Protein AF-A0A945L3F8-F1 (afdb_monomer)

Mean predicted aligned error: 14.66 Å

Solvent-accessible surface area (backbone atoms only — not comparable to full-atom values): 10110 Å² total; per-residue (Å²): 138,88,85,83,90,65,90,77,77,80,57,69,75,58,55,54,54,56,56,60,68,69,62,80,79,75,86,86,85,86,92,83,86,86,83,83,89,74,90,83,80,89,52,104,70,72,76,70,95,69,76,55,84,91,60,74,74,76,74,97,63,68,78,67,65,49,77,65,53,46,45,35,47,32,48,53,39,29,69,76,38,51,59,49,102,90,42,71,20,31,52,74,69,43,44,47,61,48,52,35,52,48,39,35,38,93,44,74,69,29,48,58,49,30,54,58,52,51,54,49,54,52,47,53,32,51,50,27,32,71,77,69,72,37,53,46,62,74,48,56,76,68,60,46,46,53,60,49,64,32,54,74,43,77,97,71,41,70,128

Foldseek 3Di:
DDDDPDPDQDDPVVVVVVVVVVPPDDDDDDDDDDDDDDDDDDDPPDDDPDAPPVDGDDDPFDFDDDPLLLLLLLQVQCLVAPDDPVGHGCVVVVVSVVLRVQCRDPDPVSVVVVVVSVVVSVVLQVVCCVPPVGGLSPDDPVSNVVQCVLCVDPVNHDD

pLDDT: mean 79.27, std 20.95, range [35.19, 98.31]

Sequence (159 aa):
MNNSNDPKRLDRRVAIKWILFASASVPFLNSNSFGQSGPSIPTPRGYGSDPNLLIPEAAPWERILTPEQFKTTTTLADIILPANGESPSASGLNVPDFIDEWISAPYPAQEKDRKTILEGIDWINAESHYRFGKAFHDLDSSQQKTICDDICYQPKAKT

Radius of gyration: 19.58 Å; Cα contacts (8 Å, |Δi|>4): 100; chains: 1; bounding box: 44×44×54 Å

Structure (mmCIF, N/CA/C/O backbone):
data_AF-A0A945L3F8-F1
#
_entry.id   AF-A0A945L3F8-F1
#
loop_
_atom_site.group_PDB
_atom_site.id
_atom_site.type_symbol
_atom_site.label_atom_id
_atom_site.label_alt_id
_atom_site.label_comp_id
_atom_site.label_asym_id
_atom_site.label_entity_id
_atom_site.label_seq_id
_atom_site.pdbx_PDB_ins_code
_atom_site.Cartn_x
_atom_site.Cartn_y
_atom_site.Cartn_z
_atom_site.occupancy
_atom_site.B_iso_or_equiv
_atom_site.auth_seq_id
_atom_site.auth_comp_id
_atom_site.auth_asym_id
_atom_site.auth_atom_id
_atom_site.pdbx_PDB_model_num
ATOM 1 N N . MET A 1 1 ? -20.600 -24.093 8.276 1.00 35.19 1 MET A N 1
ATOM 2 C CA . MET A 1 1 ? -19.133 -24.051 8.128 1.00 35.19 1 MET A CA 1
ATOM 3 C C . MET A 1 1 ? -18.780 -23.390 6.805 1.00 35.19 1 MET A C 1
ATOM 5 O O . MET A 1 1 ? -19.403 -23.716 5.806 1.00 35.19 1 MET A O 1
ATOM 9 N N . ASN A 1 2 ? -17.791 -22.495 6.877 1.00 37.59 2 ASN A N 1
ATOM 10 C CA . ASN A 1 2 ? -16.980 -21.862 5.827 1.00 37.59 2 ASN A CA 1
ATOM 11 C C . ASN A 1 2 ? -17.663 -20.849 4.897 1.00 37.59 2 ASN A C 1
ATOM 13 O O . ASN A 1 2 ? -18.161 -21.185 3.829 1.00 37.59 2 ASN A O 1
ATOM 17 N N . ASN A 1 3 ? -17.593 -19.581 5.317 1.00 41.44 3 ASN A N 1
ATOM 18 C CA . ASN A 1 3 ? -17.846 -18.401 4.499 1.00 41.44 3 ASN A CA 1
ATOM 19 C C . ASN A 1 3 ? -16.479 -17.797 4.126 1.00 41.44 3 ASN A C 1
ATOM 21 O O . ASN A 1 3 ? -15.798 -17.236 4.984 1.00 41.44 3 ASN A O 1
ATOM 25 N N . SER A 1 4 ? -16.042 -17.983 2.882 1.00 49.47 4 SER A N 1
ATOM 26 C CA . SER A 1 4 ? -14.754 -17.498 2.372 1.00 49.47 4 SER A CA 1
ATOM 27 C C . SER A 1 4 ? -14.963 -16.174 1.634 1.00 49.47 4 SER A C 1
ATOM 29 O O . SER A 1 4 ? -15.145 -16.165 0.420 1.00 49.47 4 SER A O 1
ATOM 31 N N . ASN A 1 5 ? -14.964 -15.060 2.368 1.00 55.41 5 ASN A N 1
ATOM 32 C CA . ASN A 1 5 ? -14.887 -13.713 1.790 1.00 55.41 5 ASN A CA 1
ATOM 33 C C . ASN A 1 5 ? -13.414 -13.345 1.562 1.00 55.41 5 ASN A C 1
ATOM 35 O O . ASN A 1 5 ? -12.838 -12.574 2.322 1.00 55.41 5 ASN A O 1
ATOM 39 N N . ASP A 1 6 ? -12.809 -13.931 0.531 1.00 57.06 6 ASP A N 1
ATOM 40 C CA . ASP A 1 6 ? -11.488 -13.533 0.034 1.00 57.06 6 ASP A CA 1
ATOM 41 C C . ASP A 1 6 ? -11.707 -12.701 -1.248 1.00 57.06 6 ASP A C 1
ATOM 43 O O . ASP A 1 6 ? -12.440 -13.161 -2.137 1.00 57.06 6 ASP A O 1
ATOM 47 N N . PRO A 1 7 ? -11.172 -11.470 -1.375 1.00 53.88 7 PRO A N 1
ATOM 48 C CA . PRO A 1 7 ? -11.384 -10.654 -2.566 1.00 53.88 7 PRO A CA 1
ATOM 49 C C . PRO A 1 7 ? -10.742 -11.326 -3.786 1.00 53.88 7 PRO A C 1
ATOM 51 O O . PRO A 1 7 ? -9.525 -11.456 -3.916 1.00 53.88 7 PRO A O 1
ATOM 54 N N . LYS A 1 8 ? -11.597 -11.789 -4.698 1.00 74.44 8 LYS A N 1
ATOM 55 C CA . LYS A 1 8 ? -11.205 -12.540 -5.891 1.00 74.44 8 LYS A CA 1
ATOM 56 C C . LYS A 1 8 ? -10.605 -11.588 -6.930 1.00 74.44 8 LYS A C 1
ATOM 58 O O . LYS A 1 8 ? -11.321 -10.748 -7.471 1.00 74.44 8 LYS A O 1
ATOM 63 N N . ARG A 1 9 ? -9.308 -11.737 -7.235 1.00 72.06 9 ARG A N 1
ATOM 64 C CA . ARG A 1 9 ? -8.637 -11.007 -8.330 1.00 72.06 9 ARG A CA 1
ATOM 65 C C . ARG A 1 9 ? -9.415 -11.170 -9.642 1.00 72.06 9 ARG A C 1
ATOM 67 O O . ARG A 1 9 ? -9.864 -12.274 -9.961 1.00 72.06 9 ARG A O 1
ATOM 74 N N . LEU A 1 10 ? -9.569 -10.080 -10.397 1.00 77.25 10 LEU A N 1
ATOM 75 C CA . LEU A 1 10 ? -10.258 -10.111 -11.686 1.00 77.25 10 LEU A CA 1
ATOM 76 C C . LEU A 1 10 ? -9.519 -11.026 -12.664 1.00 77.25 10 LEU A C 1
ATOM 78 O O . LEU A 1 10 ? -8.304 -10.939 -12.842 1.00 77.25 10 LEU A O 1
ATOM 82 N N . ASP A 1 11 ? -10.279 -11.890 -13.334 1.00 78.62 11 ASP A N 1
ATOM 83 C CA . ASP A 1 11 ? -9.746 -12.667 -14.443 1.00 78.62 11 ASP A CA 1
ATOM 84 C C . ASP A 1 11 ? -9.423 -11.718 -15.605 1.00 78.62 11 ASP A C 1
ATOM 86 O O . ASP A 1 11 ? -10.260 -10.927 -16.053 1.00 78.62 11 ASP A O 1
ATOM 90 N N . ARG A 1 12 ? -8.199 -11.821 -16.122 1.00 78.75 12 ARG A N 1
ATOM 91 C CA . ARG A 1 12 ? -7.659 -10.965 -17.188 1.00 78.75 12 ARG A CA 1
ATOM 92 C C . ARG A 1 12 ? -8.535 -10.992 -18.444 1.00 78.75 12 ARG A C 1
ATOM 94 O O . ARG A 1 12 ? -8.651 -9.994 -19.149 1.00 78.75 12 ARG A O 1
ATOM 101 N N . ARG A 1 13 ? -9.227 -12.107 -18.693 1.00 76.25 13 ARG A N 1
ATOM 102 C CA . ARG A 1 13 ? -10.172 -12.258 -19.813 1.00 76.25 13 ARG A CA 1
ATOM 103 C C . ARG A 1 13 ? -11.412 -11.378 -19.676 1.00 76.25 13 ARG A C 1
ATOM 105 O O . ARG A 1 13 ? -11.999 -10.990 -20.683 1.00 76.25 13 ARG A O 1
ATOM 112 N N . VAL A 1 14 ? -11.824 -11.082 -18.446 1.00 72.25 14 VAL A N 1
ATOM 113 C CA . VAL A 1 14 ? -12.989 -10.241 -18.157 1.00 72.25 14 VAL A CA 1
ATOM 114 C C . VAL A 1 14 ? -12.619 -8.770 -18.321 1.00 72.25 14 VAL A C 1
ATOM 116 O O . VAL A 1 14 ? -13.368 -8.038 -18.961 1.00 72.25 14 VAL A O 1
ATOM 119 N N . ALA A 1 15 ? -11.434 -8.360 -17.859 1.00 70.81 15 ALA A N 1
ATOM 120 C CA . ALA A 1 15 ? -10.936 -6.991 -18.027 1.00 70.81 15 ALA A CA 1
ATOM 121 C C . ALA A 1 15 ? -10.833 -6.582 -19.510 1.00 70.81 15 ALA A C 1
ATOM 123 O O . ALA A 1 15 ? -11.290 -5.508 -19.896 1.00 70.81 15 ALA A O 1
ATOM 124 N N . ILE A 1 16 ? -10.328 -7.478 -20.365 1.00 71.38 16 ILE A N 1
ATOM 125 C CA . ILE A 1 16 ? -10.199 -7.221 -21.809 1.00 71.38 16 ILE A CA 1
ATOM 126 C C . ILE A 1 16 ? -11.566 -7.011 -22.474 1.00 71.38 16 ILE A C 1
ATOM 128 O O . ILE A 1 16 ? -11.698 -6.150 -23.341 1.00 71.38 16 ILE A O 1
ATOM 132 N N . LYS A 1 17 ? -12.605 -7.742 -22.051 1.00 65.44 17 LYS A N 1
ATOM 133 C CA . LYS A 1 17 ? -13.961 -7.560 -22.593 1.00 65.44 17 LYS A CA 1
ATOM 134 C C . LYS A 1 17 ? -14.522 -6.176 -22.270 1.00 65.44 17 LYS A C 1
ATOM 136 O O . LYS A 1 17 ? -15.136 -5.568 -23.138 1.00 65.44 17 LYS A O 1
ATOM 141 N N . TRP A 1 18 ? -14.278 -5.663 -21.066 1.00 69.25 18 TRP A N 1
ATOM 142 C CA . TRP A 1 18 ? -14.740 -4.331 -20.666 1.00 69.25 18 TRP A CA 1
ATOM 143 C C . TRP A 1 18 ? -14.026 -3.203 -21.416 1.00 69.25 18 TRP A C 1
ATOM 145 O O . TRP A 1 18 ? -14.684 -2.273 -21.876 1.00 69.25 18 TRP A O 1
ATOM 155 N N . ILE A 1 19 ? -12.712 -3.323 -21.625 1.00 67.31 19 ILE A N 1
ATOM 156 C CA . ILE A 1 19 ? -11.936 -2.349 -22.410 1.00 67.31 19 ILE A CA 1
ATOM 157 C C . ILE A 1 19 ? -12.409 -2.321 -23.873 1.00 67.31 19 ILE A C 1
ATOM 159 O O . ILE A 1 19 ? -12.539 -1.247 -24.456 1.00 67.31 19 ILE A O 1
ATOM 163 N N . LEU A 1 20 ? -12.730 -3.483 -24.456 1.00 60.06 20 LEU A N 1
ATOM 164 C CA . LEU A 1 20 ? -13.239 -3.567 -25.830 1.00 60.06 20 LEU A CA 1
ATOM 165 C C . LEU A 1 20 ? -14.635 -2.941 -25.997 1.00 60.06 20 LEU A C 1
ATOM 167 O O . LEU A 1 20 ? -14.927 -2.377 -27.046 1.00 60.06 20 LEU A O 1
ATOM 171 N N . PHE A 1 21 ? -15.502 -3.037 -24.983 1.00 56.62 21 PHE A N 1
ATOM 172 C CA . PHE A 1 21 ? -16.829 -2.410 -25.017 1.00 56.62 21 PHE A CA 1
ATOM 173 C C . PHE A 1 21 ? -16.764 -0.879 -24.878 1.00 56.62 21 PHE A C 1
ATOM 175 O O . PHE A 1 21 ? -17.632 -0.190 -25.408 1.00 56.62 21 PHE A O 1
ATOM 182 N N . ALA A 1 22 ? -15.734 -0.336 -24.219 1.00 54.59 22 ALA A N 1
ATOM 183 C CA . ALA A 1 22 ? -15.575 1.104 -23.997 1.00 54.59 22 ALA A CA 1
ATOM 184 C C . ALA A 1 22 ? -14.989 1.879 -25.199 1.00 54.59 22 ALA A C 1
ATOM 186 O O . ALA A 1 22 ? -15.106 3.100 -25.256 1.00 54.59 22 ALA A O 1
ATOM 187 N N . SER A 1 23 ? -14.372 1.205 -26.177 1.00 51.28 23 SER A N 1
ATOM 188 C CA . SER A 1 23 ? -13.676 1.849 -27.305 1.00 51.28 23 SER A CA 1
ATOM 189 C C . SER A 1 23 ? -14.527 2.055 -28.567 1.00 51.28 23 SER A C 1
ATOM 191 O O . SER A 1 23 ? -14.036 2.603 -29.553 1.00 51.28 23 SER A O 1
ATOM 193 N N . ALA A 1 24 ? -15.808 1.676 -28.558 1.00 53.59 24 ALA A N 1
ATOM 194 C CA . ALA A 1 24 ? -16.670 1.749 -29.741 1.00 53.59 24 ALA A CA 1
ATOM 195 C C . ALA A 1 24 ? -17.129 3.175 -30.139 1.00 53.59 24 ALA A C 1
ATOM 197 O O . ALA A 1 24 ? -17.899 3.312 -31.089 1.00 53.59 24 ALA A O 1
ATOM 198 N N . SER A 1 25 ? -16.683 4.243 -29.461 1.00 52.47 25 SER A N 1
ATOM 199 C CA . SER A 1 25 ? -17.207 5.598 -29.711 1.00 52.47 25 SER A CA 1
ATOM 200 C C . SER A 1 25 ? -16.215 6.757 -29.539 1.00 52.47 25 SER A C 1
ATOM 202 O O . SER A 1 25 ? -16.593 7.804 -29.017 1.00 52.47 25 SER A O 1
ATOM 204 N N . VAL A 1 26 ? -14.971 6.635 -30.021 1.00 44.16 26 VAL A N 1
ATOM 205 C CA . VAL A 1 26 ? -14.099 7.818 -30.200 1.00 44.16 26 VAL A CA 1
ATOM 206 C C . VAL A 1 26 ? -13.539 7.864 -31.623 1.00 44.16 26 VAL A C 1
ATOM 208 O O . VAL A 1 26 ? -12.597 7.137 -31.939 1.00 44.16 26 VAL A O 1
ATOM 211 N N . PRO A 1 27 ? -14.105 8.697 -32.514 1.00 46.00 27 PRO A N 1
ATOM 212 C CA . PRO A 1 27 ? -13.550 8.905 -33.836 1.00 46.00 27 PRO A CA 1
ATOM 213 C C . PRO A 1 27 ? -12.508 10.046 -33.792 1.00 46.00 27 PRO A C 1
ATOM 215 O O . PRO A 1 27 ? -12.778 11.119 -33.265 1.00 46.00 27 PRO A O 1
ATOM 218 N N . PHE A 1 28 ? -11.344 9.791 -34.402 1.00 50.62 28 PHE A N 1
ATOM 219 C CA . PHE A 1 28 ? -10.284 10.731 -34.819 1.00 50.62 28 PHE A CA 1
ATOM 220 C C . PHE A 1 28 ? -9.490 11.506 -33.749 1.00 50.62 28 PHE A C 1
ATOM 222 O O . PHE A 1 28 ? -10.020 12.406 -33.114 1.00 50.62 28 PHE A O 1
ATOM 229 N N . LEU A 1 29 ? -8.163 11.278 -33.708 1.00 45.38 29 LEU A N 1
ATOM 230 C CA . LEU A 1 29 ? -7.129 12.334 -33.724 1.00 45.38 29 LEU A CA 1
ATOM 231 C C . LEU A 1 29 ? -5.716 11.755 -33.999 1.00 45.38 29 LEU A C 1
ATOM 233 O O . LEU A 1 29 ? -5.124 11.077 -33.172 1.00 45.38 29 LEU A O 1
ATOM 237 N N . ASN A 1 30 ? -5.243 12.040 -35.218 1.00 39.44 30 ASN A N 1
ATOM 238 C CA . ASN A 1 30 ? -3.889 12.367 -35.702 1.00 39.44 30 ASN A CA 1
ATOM 239 C C . ASN A 1 30 ? -2.623 11.697 -35.098 1.00 39.44 30 ASN A C 1
ATOM 241 O O . ASN A 1 30 ? -2.293 11.856 -33.928 1.00 39.44 30 ASN A O 1
ATOM 245 N N . SER A 1 31 ? -1.830 11.052 -35.962 1.00 44.66 31 SER A N 1
ATOM 246 C CA . SER A 1 31 ? -0.862 9.996 -35.633 1.00 44.66 31 SER A CA 1
ATOM 247 C C . SER A 1 31 ? 0.618 10.309 -35.932 1.00 44.66 31 SER A C 1
ATOM 249 O O . SER A 1 31 ? 1.281 9.455 -36.508 1.00 44.66 31 SER A O 1
ATOM 251 N N . ASN A 1 32 ? 1.175 11.489 -35.615 1.00 42.94 32 ASN A N 1
ATOM 252 C CA . ASN A 1 32 ? 2.537 11.818 -36.101 1.00 42.94 32 ASN A CA 1
ATOM 253 C C . ASN A 1 32 ? 3.426 12.734 -35.223 1.00 42.94 32 ASN A C 1
ATOM 255 O O . ASN A 1 32 ? 4.115 13.596 -35.771 1.00 42.94 32 ASN A O 1
ATOM 259 N N . SER A 1 33 ? 3.472 12.622 -33.882 1.00 41.00 33 SER A N 1
ATOM 260 C CA . SER A 1 33 ? 4.349 13.552 -33.112 1.00 41.00 33 SER A CA 1
ATOM 261 C C . SER A 1 33 ? 4.986 13.097 -31.786 1.00 41.00 33 SER A C 1
ATOM 263 O O . SER A 1 33 ? 5.471 13.955 -31.059 1.00 41.00 33 SER A O 1
ATOM 265 N N . PHE A 1 34 ? 5.093 11.807 -31.456 1.00 40.38 34 PHE A N 1
ATOM 266 C CA . PHE A 1 34 ? 5.809 11.382 -30.232 1.00 40.38 34 PHE A CA 1
ATOM 267 C C . PHE A 1 34 ? 6.859 10.294 -30.507 1.00 40.38 34 PHE A C 1
ATOM 269 O O . PHE A 1 34 ? 6.734 9.161 -30.065 1.00 40.38 34 PHE A O 1
ATOM 276 N N . GLY A 1 35 ? 7.917 10.639 -31.244 1.00 41.16 35 GLY A N 1
ATOM 277 C CA . GLY A 1 35 ? 9.163 9.865 -31.255 1.00 41.16 35 GLY A CA 1
ATOM 278 C C . GLY A 1 35 ? 10.188 10.544 -30.347 1.00 41.16 35 GLY A C 1
ATOM 279 O O . GLY A 1 35 ? 10.784 11.539 -30.750 1.00 41.16 35 GLY A O 1
ATOM 280 N N . GLN A 1 36 ? 10.362 10.059 -29.113 1.00 45.91 36 GLN A N 1
ATOM 281 C CA . GLN A 1 36 ? 11.363 10.576 -28.173 1.00 45.91 36 GLN A CA 1
ATOM 282 C C . GLN A 1 36 ? 12.754 10.004 -28.476 1.00 45.91 36 GLN A C 1
ATOM 284 O O . GLN A 1 36 ? 12.996 8.808 -28.351 1.00 45.91 36 GLN A O 1
ATOM 289 N N . SER A 1 37 ? 13.687 10.891 -28.811 1.00 43.22 37 SER A N 1
ATOM 290 C CA . SER A 1 37 ? 15.129 10.655 -28.827 1.00 43.22 37 SER A CA 1
ATOM 291 C C . SER A 1 37 ? 15.721 10.929 -27.437 1.00 43.22 37 SER A C 1
ATOM 293 O O . SER A 1 37 ? 15.920 12.087 -27.069 1.00 43.22 37 SER A O 1
ATOM 295 N N . GLY A 1 38 ? 16.010 9.876 -26.670 1.00 42.16 38 GLY A N 1
ATOM 296 C CA . GLY A 1 38 ? 16.774 9.931 -25.417 1.00 42.16 38 GLY A CA 1
ATOM 297 C C . GLY A 1 38 ? 17.849 8.831 -25.381 1.00 42.16 38 GLY A C 1
ATOM 298 O O . GLY A 1 38 ? 17.670 7.803 -26.034 1.00 42.16 38 GLY A O 1
ATOM 299 N N . PRO A 1 39 ? 18.987 9.028 -24.686 1.00 36.97 39 PRO A N 1
ATOM 300 C CA . PRO A 1 39 ? 20.107 8.086 -24.714 1.00 36.97 39 PRO A CA 1
ATOM 301 C C . PRO A 1 39 ? 19.771 6.765 -24.000 1.00 36.97 39 PRO A C 1
ATOM 303 O O . PRO A 1 39 ? 19.341 6.755 -22.848 1.00 36.97 39 PRO A O 1
ATOM 306 N N . SER A 1 40 ? 19.996 5.644 -24.689 1.00 45.62 40 SER A N 1
ATOM 307 C CA . SER A 1 40 ? 19.750 4.281 -24.208 1.00 45.62 40 SER A CA 1
ATOM 308 C C . SER A 1 40 ? 20.822 3.827 -23.208 1.00 45.62 40 SER A C 1
ATOM 310 O O . SER A 1 40 ? 21.996 3.725 -23.567 1.00 45.62 40 SER A O 1
ATOM 312 N N . ILE A 1 41 ? 20.429 3.512 -21.972 1.00 39.53 41 ILE A N 1
ATOM 313 C CA . ILE A 1 41 ? 21.305 2.869 -20.979 1.00 39.53 41 ILE A CA 1
ATOM 314 C C . ILE A 1 41 ? 21.369 1.361 -21.293 1.00 39.53 41 ILE A C 1
ATOM 316 O O . ILE A 1 41 ? 20.318 0.721 -21.347 1.00 39.53 41 ILE A O 1
ATOM 320 N N . PRO A 1 42 ? 22.559 0.767 -21.505 1.00 40.34 42 PRO A N 1
ATOM 321 C CA . PRO A 1 42 ? 22.676 -0.644 -21.854 1.00 40.34 42 PRO A CA 1
ATOM 322 C C . PRO A 1 42 ? 22.517 -1.536 -20.614 1.00 40.34 42 PRO A C 1
ATOM 324 O O . PRO A 1 42 ? 23.325 -1.484 -19.688 1.00 40.34 42 PRO A O 1
ATOM 327 N N . THR A 1 43 ? 21.489 -2.386 -20.602 1.00 44.53 43 THR A N 1
ATOM 328 C CA . THR A 1 43 ? 21.334 -3.481 -19.633 1.00 44.53 43 THR A CA 1
ATOM 329 C C . THR A 1 43 ? 21.910 -4.794 -20.201 1.00 44.53 43 THR A C 1
ATOM 331 O O . THR A 1 43 ? 21.919 -4.974 -21.421 1.00 44.53 43 THR A O 1
ATOM 334 N N . PRO A 1 44 ? 22.383 -5.747 -19.363 1.00 43.22 44 PRO A N 1
ATOM 335 C CA . PRO A 1 44 ? 23.077 -6.976 -19.805 1.00 43.22 44 PRO A CA 1
ATOM 336 C C . PRO A 1 44 ? 22.258 -7.907 -20.715 1.00 43.22 44 PRO A C 1
ATOM 338 O O . PRO A 1 44 ? 22.794 -8.830 -21.326 1.00 43.22 44 PRO A O 1
ATOM 341 N N . ARG A 1 45 ? 20.949 -7.678 -20.793 1.00 48.91 45 ARG A N 1
ATOM 342 C CA . ARG A 1 45 ? 20.017 -8.327 -21.707 1.00 48.91 45 ARG A CA 1
ATOM 343 C C . ARG A 1 45 ? 19.089 -7.210 -22.172 1.00 48.91 45 ARG A C 1
ATOM 345 O O . ARG A 1 45 ? 18.149 -6.870 -21.463 1.00 48.91 45 ARG A O 1
ATOM 352 N N . GLY A 1 46 ? 19.470 -6.548 -23.264 1.00 42.66 46 GLY A N 1
ATOM 353 C CA . GLY A 1 46 ? 18.813 -5.341 -23.757 1.00 42.66 46 GLY A CA 1
ATOM 354 C C . GLY A 1 46 ? 17.301 -5.520 -23.817 1.00 42.66 46 GLY A C 1
ATOM 355 O O . GLY A 1 46 ? 16.796 -6.316 -24.604 1.00 42.66 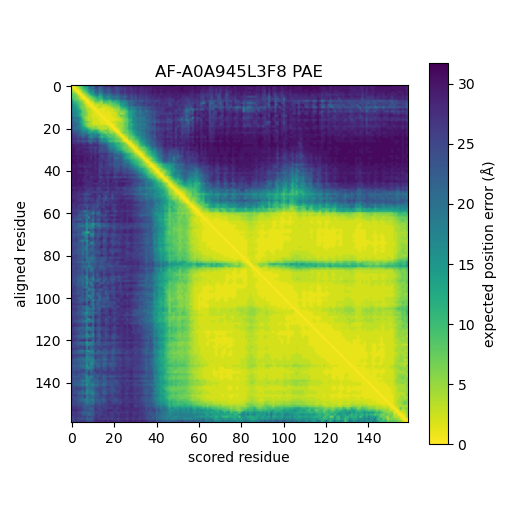46 GLY A O 1
ATOM 356 N N . TYR A 1 47 ? 16.596 -4.794 -22.958 1.00 53.75 47 TYR A N 1
ATOM 357 C CA . TYR A 1 47 ? 15.158 -4.620 -23.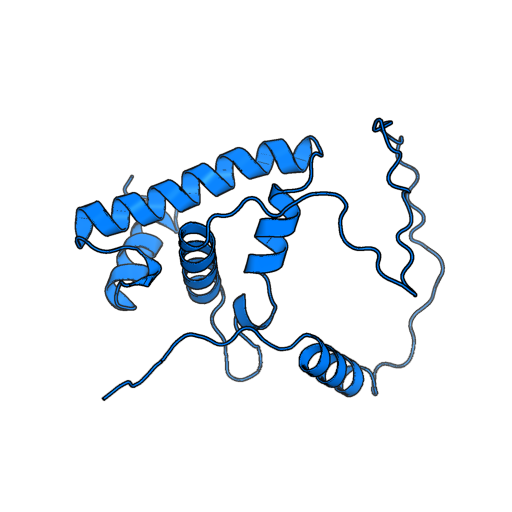063 1.00 53.75 47 TYR A CA 1
ATOM 358 C C . TYR A 1 47 ? 14.947 -3.509 -24.093 1.00 53.75 47 TYR A C 1
ATOM 360 O O . TYR A 1 47 ? 15.439 -2.393 -23.911 1.00 53.75 47 TYR A O 1
ATOM 368 N N . GLY A 1 48 ? 14.346 -3.856 -25.232 1.00 55.62 48 GLY A N 1
ATOM 369 C CA . GLY A 1 48 ? 14.126 -2.926 -26.337 1.00 55.62 48 GLY A CA 1
ATOM 370 C C . GLY A 1 48 ? 13.305 -1.711 -25.901 1.00 55.62 48 GLY A C 1
ATOM 371 O O . GLY A 1 48 ? 12.503 -1.785 -24.975 1.00 55.62 48 GLY A O 1
ATOM 372 N N . SER A 1 49 ? 13.502 -0.576 -26.571 1.00 54.94 49 SER A N 1
ATOM 373 C CA . SER A 1 49 ? 12.738 0.651 -26.300 1.00 54.94 49 SER A CA 1
ATOM 374 C C . SER A 1 49 ? 11.280 0.576 -26.766 1.00 54.94 49 SER A C 1
ATOM 376 O O . SER A 1 49 ? 10.491 1.436 -26.388 1.00 54.94 49 SER A O 1
ATOM 378 N N . ASP A 1 50 ? 10.932 -0.430 -27.575 1.00 52.19 50 ASP A N 1
ATOM 379 C CA . ASP A 1 50 ? 9.612 -0.597 -28.179 1.00 52.19 50 ASP A CA 1
ATOM 380 C C . ASP A 1 50 ? 9.007 -1.958 -27.782 1.00 52.19 50 ASP A C 1
ATOM 382 O O . ASP A 1 50 ? 9.482 -3.002 -28.249 1.00 52.19 50 ASP A O 1
ATOM 386 N N . PRO A 1 51 ? 8.020 -1.990 -26.867 1.00 60.25 51 PRO A N 1
ATOM 387 C CA . PRO A 1 51 ? 7.355 -3.226 -26.488 1.00 60.25 51 PRO A CA 1
ATOM 388 C C . PRO A 1 51 ? 6.497 -3.745 -27.645 1.00 60.25 51 PRO A C 1
ATOM 390 O O . PRO A 1 51 ? 5.767 -2.998 -28.292 1.00 60.25 51 PRO A O 1
ATOM 393 N N . ASN A 1 52 ? 6.510 -5.058 -27.874 1.00 57.88 52 ASN A N 1
ATOM 394 C CA . ASN A 1 52 ? 5.596 -5.674 -28.830 1.00 57.88 52 ASN A CA 1
ATOM 395 C C . ASN A 1 52 ? 4.145 -5.568 -28.319 1.00 57.88 52 ASN A C 1
ATOM 397 O O . ASN A 1 52 ? 3.710 -6.340 -27.467 1.00 57.88 52 ASN A O 1
ATOM 401 N N . LEU A 1 53 ? 3.382 -4.612 -28.851 1.00 64.00 53 LEU A N 1
ATOM 402 C CA . LEU A 1 53 ? 1.996 -4.357 -28.437 1.00 64.00 53 LEU A CA 1
ATOM 403 C C . LEU A 1 53 ? 1.005 -5.439 -28.903 1.00 64.00 53 LEU A C 1
ATOM 405 O O . LEU A 1 53 ? -0.114 -5.500 -28.396 1.00 64.00 53 LEU A O 1
ATOM 409 N N . LEU A 1 54 ? 1.391 -6.283 -29.868 1.00 69.31 54 LEU A N 1
ATOM 410 C CA . LEU A 1 54 ? 0.544 -7.360 -30.393 1.00 69.31 54 LEU A CA 1
ATOM 411 C C . LEU A 1 54 ? 0.601 -8.608 -29.508 1.00 69.31 54 LEU A C 1
ATOM 413 O O . LEU A 1 54 ? -0.394 -9.317 -29.364 1.00 69.31 54 LEU A O 1
ATOM 417 N N . ILE A 1 55 ? 1.768 -8.873 -28.920 1.00 59.09 55 ILE A N 1
ATOM 418 C CA . ILE A 1 55 ? 2.003 -9.970 -27.983 1.00 59.09 55 ILE A CA 1
ATOM 419 C C . ILE A 1 55 ? 2.816 -9.387 -26.825 1.00 59.09 55 ILE A C 1
ATOM 421 O O . ILE A 1 55 ? 4.041 -9.317 -26.931 1.00 59.09 55 ILE A O 1
ATOM 425 N N . PRO A 1 56 ? 2.157 -8.951 -25.737 1.00 58.56 56 PRO A N 1
ATOM 426 C CA . PRO A 1 56 ? 2.867 -8.435 -24.583 1.00 58.56 56 PRO A CA 1
ATOM 427 C C . PRO A 1 56 ? 3.674 -9.573 -23.959 1.00 58.56 56 PRO A C 1
ATOM 429 O O . PRO A 1 56 ? 3.109 -10.530 -23.420 1.00 58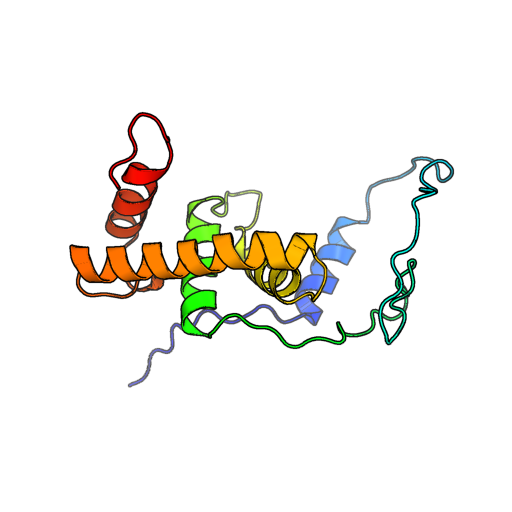.56 56 PRO A O 1
ATOM 432 N N . GLU A 1 57 ? 4.995 -9.487 -24.058 1.00 66.38 57 GLU A N 1
ATOM 433 C CA . GLU A 1 57 ? 5.889 -10.388 -23.344 1.00 66.38 57 GLU A CA 1
ATOM 434 C C . GLU A 1 57 ? 5.777 -10.119 -21.840 1.00 66.38 57 GLU A C 1
ATOM 436 O O . GLU A 1 57 ? 5.615 -8.978 -21.400 1.00 66.38 57 GLU A O 1
ATOM 441 N N . ALA A 1 58 ? 5.815 -11.184 -21.037 1.00 66.12 58 ALA A N 1
ATOM 442 C CA . ALA A 1 58 ? 5.848 -11.030 -19.590 1.00 66.12 58 ALA A CA 1
ATOM 443 C C . ALA A 1 58 ? 7.121 -10.274 -19.188 1.00 66.12 58 ALA A C 1
ATOM 445 O O . ALA A 1 58 ? 8.187 -10.504 -19.765 1.00 66.12 58 ALA A O 1
ATOM 446 N N . ALA A 1 59 ? 7.009 -9.399 -18.187 1.00 71.69 59 ALA A N 1
ATOM 447 C CA . ALA A 1 59 ? 8.171 -8.721 -17.640 1.00 71.69 59 ALA A CA 1
ATOM 448 C C . ALA A 1 59 ? 9.229 -9.759 -17.216 1.00 71.69 59 ALA A C 1
ATOM 450 O O . ALA A 1 59 ? 8.882 -10.779 -16.614 1.00 71.69 59 ALA A O 1
ATOM 451 N N . PRO A 1 60 ? 10.517 -9.539 -17.530 1.00 80.94 60 PRO A N 1
ATOM 452 C CA . PRO A 1 60 ? 11.562 -10.533 -17.297 1.0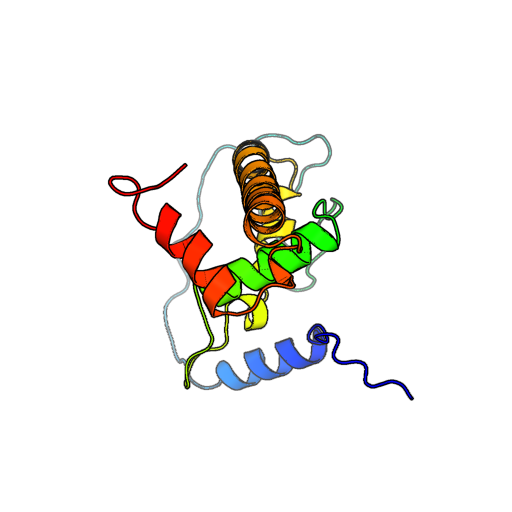0 80.94 60 PRO A CA 1
ATOM 453 C C . PRO A 1 60 ? 12.011 -10.622 -15.828 1.00 80.94 60 PRO A C 1
ATOM 455 O O . PRO A 1 60 ? 12.982 -11.321 -15.538 1.00 80.94 60 PRO A O 1
ATOM 458 N N . TRP A 1 61 ? 11.355 -9.905 -14.912 1.00 84.12 61 TRP A N 1
ATOM 459 C CA . TRP A 1 61 ? 11.646 -9.895 -13.479 1.00 84.12 61 TRP A CA 1
ATOM 460 C C . TRP A 1 61 ? 10.449 -10.385 -12.660 1.00 84.12 61 TRP A C 1
ATOM 462 O O . TRP A 1 61 ? 9.294 -10.292 -13.075 1.00 84.12 61 TRP A O 1
ATOM 472 N N . GLU A 1 62 ? 10.742 -10.916 -11.476 1.00 90.25 62 GLU A N 1
ATOM 473 C CA . GLU A 1 62 ? 9.730 -11.381 -10.530 1.00 90.25 62 GLU A CA 1
ATOM 474 C C . GLU A 1 62 ? 9.149 -10.223 -9.717 1.00 90.25 62 GLU A C 1
ATOM 476 O O . GLU A 1 62 ? 9.811 -9.210 -9.492 1.00 90.25 62 GLU A O 1
ATOM 481 N N . ARG A 1 63 ? 7.907 -10.397 -9.258 1.00 93.31 63 ARG A N 1
ATOM 482 C CA . ARG A 1 63 ? 7.242 -9.468 -8.345 1.00 93.31 63 ARG A CA 1
ATOM 483 C C . ARG A 1 63 ? 7.807 -9.577 -6.937 1.00 93.31 63 ARG A C 1
ATOM 485 O O . ARG A 1 63 ? 7.991 -10.689 -6.445 1.00 93.31 63 ARG A O 1
ATOM 492 N N . ILE A 1 64 ? 8.064 -8.436 -6.300 1.00 95.69 64 ILE A N 1
ATOM 493 C CA . ILE A 1 64 ? 8.796 -8.386 -5.027 1.00 95.69 64 ILE A CA 1
ATOM 494 C C . ILE A 1 64 ? 7.914 -8.148 -3.799 1.00 95.69 64 ILE A C 1
ATOM 496 O O . ILE A 1 64 ? 8.377 -8.422 -2.692 1.00 95.69 64 ILE A O 1
ATOM 500 N N . LEU A 1 65 ? 6.678 -7.646 -3.945 1.00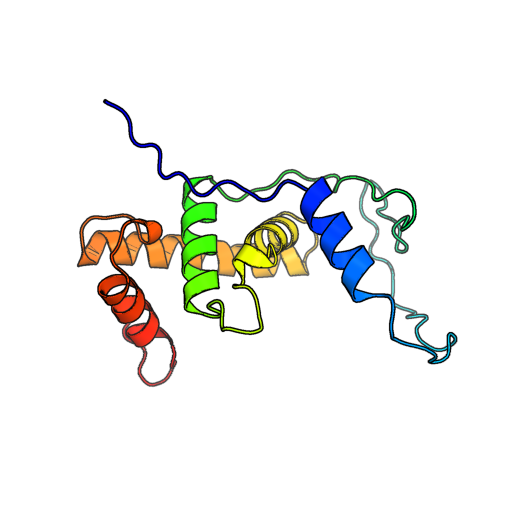 97.50 65 LEU A N 1
ATOM 501 C CA . LEU A 1 65 ? 5.804 -7.469 -2.782 1.00 97.50 65 LEU A CA 1
ATOM 502 C C . LEU A 1 65 ? 5.431 -8.819 -2.168 1.00 97.50 65 LEU A C 1
ATOM 504 O O . LEU A 1 65 ? 4.981 -9.742 -2.853 1.00 97.50 65 LEU A O 1
ATOM 508 N N . THR A 1 66 ? 5.538 -8.916 -0.842 1.00 97.62 66 THR A N 1
ATOM 509 C CA . THR A 1 66 ? 4.989 -10.069 -0.124 1.00 97.62 66 THR A CA 1
ATOM 510 C C . THR A 1 66 ? 3.456 -10.075 -0.211 1.00 97.62 66 THR A C 1
ATOM 512 O O . THR A 1 66 ? 2.841 -9.024 -0.422 1.00 97.62 66 THR A O 1
ATOM 515 N N . PRO A 1 67 ? 2.786 -11.226 -0.001 1.00 97.25 67 PRO A N 1
ATOM 516 C CA . PRO A 1 67 ? 1.324 -11.275 -0.006 1.00 97.25 67 PRO A CA 1
ATOM 517 C C . PRO A 1 67 ? 0.676 -10.307 0.993 1.00 97.25 67 PRO A C 1
ATOM 519 O O . PRO A 1 67 ? -0.386 -9.753 0.716 1.00 97.25 67 PRO A O 1
ATOM 522 N N . GLU A 1 68 ? 1.314 -10.092 2.144 1.00 96.62 68 GLU A N 1
ATOM 523 C CA . GLU A 1 68 ? 0.836 -9.168 3.171 1.00 96.62 68 GLU A CA 1
ATOM 524 C C . GLU A 1 68 ? 1.011 -7.709 2.741 1.00 96.62 68 GLU A C 1
ATOM 526 O O . GLU A 1 68 ? 0.050 -6.940 2.774 1.00 96.62 68 GLU A O 1
ATOM 531 N N . GLN A 1 69 ? 2.200 -7.349 2.246 1.00 98.06 69 GLN A N 1
ATOM 532 C CA . GLN A 1 69 ? 2.458 -6.013 1.709 1.00 98.06 69 GLN A CA 1
ATOM 533 C C . GLN A 1 69 ? 1.498 -5.693 0.564 1.00 98.06 69 GLN A C 1
ATOM 535 O O . GLN A 1 69 ? 0.908 -4.620 0.556 1.00 98.06 69 GLN A O 1
ATOM 540 N N . PHE A 1 70 ? 1.246 -6.641 -0.343 1.00 98.25 70 PHE A N 1
ATOM 541 C CA . PHE A 1 70 ? 0.303 -6.451 -1.444 1.00 98.25 70 PHE A CA 1
ATOM 542 C C . PHE A 1 70 ? -1.125 -6.156 -0.951 1.00 98.25 70 PHE A C 1
ATOM 544 O O . PHE A 1 70 ? -1.800 -5.277 -1.495 1.00 98.25 70 PHE A O 1
ATOM 551 N N . LYS A 1 71 ? -1.601 -6.853 0.092 1.00 98.19 71 LYS A N 1
ATOM 552 C CA . LYS A 1 71 ? -2.913 -6.578 0.710 1.00 98.19 71 LYS A CA 1
ATOM 553 C C . LYS A 1 71 ? -2.963 -5.189 1.342 1.00 98.19 71 LYS A C 1
ATOM 555 O O . LYS A 1 71 ? -3.942 -4.462 1.150 1.00 98.19 71 LYS A O 1
ATOM 560 N N . THR A 1 72 ? -1.902 -4.800 2.044 1.00 98.25 72 THR A N 1
ATOM 561 C CA . THR A 1 72 ? -1.767 -3.464 2.633 1.00 98.25 72 THR A CA 1
ATOM 562 C C . THR A 1 72 ? -1.750 -2.379 1.553 1.00 98.25 72 THR A C 1
ATOM 564 O O . THR A 1 72 ? -2.530 -1.433 1.642 1.00 98.25 72 THR A O 1
ATOM 567 N N . THR A 1 73 ? -0.969 -2.547 0.479 1.00 98.31 73 THR A N 1
ATOM 568 C CA . THR A 1 73 ? -0.948 -1.640 -0.682 1.00 98.31 73 THR A CA 1
ATOM 569 C C . THR A 1 73 ? -2.318 -1.529 -1.342 1.00 98.31 73 THR A C 1
ATOM 571 O O . THR A 1 73 ? -2.750 -0.427 -1.659 1.00 98.31 73 THR A O 1
ATOM 574 N N . THR A 1 74 ? -3.022 -2.650 -1.520 1.00 98.31 74 THR A N 1
ATOM 575 C CA . THR A 1 74 ? -4.372 -2.676 -2.107 1.00 98.31 74 THR A CA 1
ATOM 576 C C . THR A 1 74 ? -5.351 -1.860 -1.273 1.00 98.31 74 THR A C 1
ATOM 578 O O . THR A 1 74 ? -6.037 -0.987 -1.798 1.00 98.31 74 THR A O 1
ATOM 581 N N . THR A 1 75 ? -5.361 -2.100 0.037 1.00 98.06 75 THR A N 1
ATOM 582 C CA . THR A 1 75 ? -6.241 -1.395 0.974 1.00 98.06 75 THR A CA 1
ATOM 583 C C . THR A 1 75 ? -5.934 0.100 0.998 1.00 98.06 75 THR A C 1
ATOM 585 O O . THR A 1 75 ? -6.839 0.922 0.894 1.00 98.06 75 THR A O 1
ATOM 588 N N . LEU A 1 76 ? -4.651 0.465 1.080 1.00 97.62 76 LEU A N 1
ATOM 589 C CA . LEU A 1 76 ? -4.219 1.859 1.073 1.00 97.62 76 LEU A CA 1
ATOM 590 C C . LEU A 1 76 ? -4.598 2.569 -0.236 1.00 97.62 76 LEU A C 1
ATOM 592 O O . LEU A 1 76 ? -5.097 3.692 -0.202 1.00 97.62 76 LEU A O 1
ATOM 596 N N . ALA A 1 77 ? -4.409 1.913 -1.382 1.00 97.56 77 ALA A N 1
ATOM 597 C CA . ALA A 1 77 ? -4.762 2.470 -2.683 1.00 97.56 77 ALA A CA 1
ATOM 598 C C . ALA A 1 77 ? -6.273 2.736 -2.803 1.00 97.56 77 ALA A C 1
ATOM 600 O O . ALA A 1 77 ? -6.666 3.795 -3.290 1.00 97.56 77 ALA A O 1
ATOM 601 N N . ASP A 1 78 ? -7.113 1.823 -2.311 1.00 97.19 78 ASP A N 1
ATOM 602 C CA . ASP A 1 78 ? -8.572 1.988 -2.315 1.00 97.19 78 ASP A CA 1
ATOM 603 C C . ASP A 1 78 ? -9.065 3.052 -1.329 1.00 97.19 78 ASP A C 1
ATOM 605 O O . ASP A 1 78 ? -10.109 3.660 -1.557 1.00 97.19 78 ASP A O 1
ATOM 609 N N . ILE A 1 79 ? -8.325 3.318 -0.249 1.00 96.25 79 ILE A N 1
ATOM 610 C CA . ILE A 1 79 ? -8.616 4.445 0.649 1.00 96.25 79 ILE A CA 1
ATOM 611 C C . ILE A 1 79 ? -8.314 5.778 -0.042 1.00 96.25 79 ILE A C 1
ATOM 613 O O . ILE A 1 79 ? -9.099 6.718 0.081 1.00 96.25 79 ILE A O 1
ATOM 617 N N . ILE A 1 80 ? -7.189 5.865 -0.760 1.00 94.62 80 ILE A N 1
ATOM 618 C CA . ILE A 1 80 ? -6.764 7.084 -1.466 1.00 94.62 80 ILE A CA 1
ATOM 619 C C . ILE A 1 80 ? -7.691 7.380 -2.648 1.00 94.62 80 ILE A C 1
ATOM 621 O O . ILE A 1 80 ? -8.103 8.524 -2.842 1.00 94.62 80 ILE A O 1
ATOM 625 N N . LEU A 1 81 ? -8.020 6.355 -3.437 1.00 94.88 81 LEU A N 1
ATOM 626 C CA . LEU A 1 81 ? -8.901 6.465 -4.593 1.00 94.88 81 LEU A CA 1
ATOM 627 C C . LEU A 1 81 ? -9.993 5.384 -4.521 1.00 94.88 81 LEU A C 1
ATOM 629 O O . LEU A 1 81 ? -9.875 4.323 -5.152 1.00 94.88 81 LEU A O 1
ATOM 633 N N . PRO A 1 82 ? -11.060 5.640 -3.743 1.00 95.69 82 PRO A N 1
ATOM 634 C CA . PRO A 1 82 ? -12.174 4.716 -3.622 1.00 95.69 82 PRO A CA 1
ATOM 635 C C . PRO A 1 82 ? -12.995 4.683 -4.908 1.00 95.69 82 PRO A C 1
ATOM 637 O O . PRO A 1 82 ? -13.002 5.632 -5.696 1.00 95.69 82 PRO A O 1
ATOM 640 N N . ALA A 1 83 ? -13.753 3.602 -5.086 1.00 95.62 83 ALA A N 1
ATOM 641 C CA . ALA A 1 83 ? -14.771 3.566 -6.122 1.00 95.62 83 ALA A CA 1
ATOM 642 C C . ALA A 1 83 ? -15.811 4.664 -5.861 1.00 95.62 83 ALA A C 1
ATOM 644 O O . ALA A 1 83 ? -16.254 4.872 -4.729 1.00 95.62 83 ALA A O 1
ATOM 645 N N . ASN A 1 84 ? -16.232 5.333 -6.923 1.00 92.56 84 ASN A N 1
ATOM 646 C CA . ASN A 1 84 ? -17.390 6.215 -6.924 1.00 92.56 84 ASN A CA 1
ATOM 647 C C . ASN A 1 84 ? -18.372 5.714 -7.993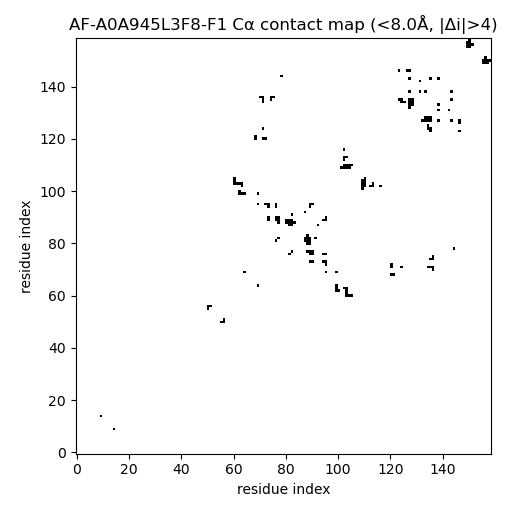 1.00 92.56 84 ASN A C 1
ATOM 649 O O . ASN A 1 84 ? -18.016 4.862 -8.798 1.00 92.56 84 ASN A O 1
ATOM 653 N N . GLY A 1 85 ? -19.620 6.188 -7.997 1.00 88.56 85 GLY A N 1
ATOM 654 C CA . GLY A 1 85 ? -20.684 5.598 -8.829 1.00 88.56 85 GLY A CA 1
ATOM 655 C C . GLY A 1 85 ? -20.354 5.418 -10.321 1.00 88.56 85 GLY A C 1
ATOM 656 O O . GLY A 1 85 ? -20.952 4.558 -10.962 1.00 88.56 85 GLY A O 1
ATOM 657 N N . GLU A 1 86 ? -19.400 6.180 -10.859 1.00 91.38 86 GLU A N 1
ATOM 658 C CA . GLU A 1 86 ? -18.987 6.133 -12.265 1.00 91.38 86 GLU A CA 1
ATOM 659 C C . GLU A 1 86 ? -17.601 5.502 -12.479 1.00 91.38 86 GLU A C 1
ATOM 661 O O . GLU A 1 86 ? -17.310 5.031 -13.577 1.00 91.38 86 GLU A O 1
ATOM 666 N N . SER A 1 87 ? -16.741 5.481 -11.456 1.00 91.25 87 SER A N 1
ATOM 667 C CA . SER A 1 87 ? -15.346 5.045 -11.559 1.00 91.25 87 SER A CA 1
ATOM 668 C C . SER A 1 87 ? -15.024 3.911 -10.578 1.00 91.25 87 SER A C 1
ATOM 670 O O . SER A 1 87 ? -15.337 4.016 -9.389 1.00 91.25 87 SER A O 1
ATOM 672 N N . PRO A 1 88 ? -14.353 2.836 -11.030 1.00 95.62 88 PRO A N 1
ATOM 673 C CA . PRO A 1 88 ? -13.857 1.792 -10.135 1.00 95.62 88 PRO A CA 1
ATOM 674 C C . PRO A 1 88 ? -12.798 2.336 -9.163 1.00 95.62 88 PRO A C 1
ATOM 676 O O . PRO A 1 88 ? -12.201 3.386 -9.397 1.00 95.62 88 PRO A O 1
ATOM 679 N N . SER A 1 89 ? -12.546 1.603 -8.077 1.00 96.69 89 SER A N 1
ATOM 680 C CA . SER A 1 89 ? -11.462 1.919 -7.141 1.00 96.69 89 SER A CA 1
ATOM 681 C C . SER A 1 89 ? -10.087 1.701 -7.776 1.00 96.69 89 SER A C 1
ATOM 683 O O . SER A 1 89 ? -9.965 1.069 -8.832 1.00 96.69 89 SER A O 1
ATOM 685 N N . ALA A 1 90 ? -9.029 2.165 -7.109 1.00 97.00 90 ALA A N 1
ATOM 686 C CA . ALA A 1 90 ? -7.653 1.901 -7.524 1.00 97.00 90 ALA A CA 1
ATOM 687 C C . ALA A 1 90 ? -7.375 0.403 -7.745 1.00 97.00 90 ALA A C 1
ATOM 689 O O . ALA A 1 90 ? -6.777 0.020 -8.754 1.00 97.00 90 ALA A O 1
ATOM 690 N N . SER A 1 91 ? -7.838 -0.462 -6.840 1.00 96.44 91 SER A N 1
ATOM 691 C CA . SER A 1 91 ? -7.725 -1.914 -6.992 1.00 96.44 91 SER A CA 1
ATOM 692 C C . SER A 1 91 ? -8.559 -2.445 -8.158 1.00 96.44 91 SER A C 1
ATOM 694 O O . SER A 1 91 ? -8.088 -3.309 -8.897 1.00 96.44 91 SER A O 1
ATOM 696 N N . GLY A 1 92 ? -9.741 -1.871 -8.410 1.00 95.38 92 GLY A N 1
ATOM 697 C CA . GLY A 1 92 ? -10.556 -2.171 -9.589 1.00 95.38 92 GLY A CA 1
ATOM 698 C C . GLY A 1 92 ? -9.862 -1.849 -10.920 1.00 95.38 92 GLY A C 1
ATOM 699 O O . GLY A 1 92 ? -10.206 -2.435 -11.945 1.00 95.38 92 GLY A O 1
ATOM 700 N N . LEU A 1 93 ? -8.853 -0.971 -10.898 1.00 95.69 93 LEU A N 1
ATOM 701 C CA . LEU A 1 93 ? -7.992 -0.623 -12.033 1.00 95.69 93 LEU A CA 1
ATOM 702 C C . LEU A 1 93 ? -6.620 -1.320 -12.009 1.00 95.69 93 LEU A C 1
ATOM 704 O O . LEU A 1 93 ? -5.779 -1.033 -12.859 1.00 95.69 93 LEU A O 1
ATOM 708 N N . ASN A 1 94 ? -6.384 -2.250 -11.079 1.00 95.56 94 ASN A N 1
ATOM 709 C CA . ASN A 1 94 ? -5.104 -2.945 -10.877 1.00 95.56 94 ASN A CA 1
ATOM 710 C C . ASN A 1 94 ? -3.916 -2.007 -10.577 1.00 95.56 94 ASN A C 1
ATOM 712 O O . ASN A 1 94 ? -2.769 -2.317 -10.904 1.00 95.56 94 ASN A O 1
ATOM 716 N N . VAL A 1 95 ? -4.161 -0.864 -9.930 1.00 97.19 95 VAL A N 1
ATOM 717 C CA . VAL A 1 95 ? -3.087 0.039 -9.480 1.00 97.19 95 VAL A CA 1
ATOM 718 C C . VAL A 1 95 ? -2.089 -0.663 -8.539 1.00 97.19 95 VAL A C 1
ATOM 720 O O . VAL A 1 95 ? -0.889 -0.471 -8.733 1.00 97.19 95 VAL A O 1
ATOM 723 N N . PRO A 1 96 ? -2.502 -1.516 -7.575 1.00 97.44 96 PRO A N 1
ATOM 724 C CA . PRO A 1 96 ? -1.551 -2.250 -6.732 1.00 97.44 96 PRO A CA 1
ATOM 725 C C . PRO A 1 96 ? -0.622 -3.170 -7.537 1.00 97.44 96 PRO A C 1
ATOM 727 O O . PRO A 1 96 ? 0.576 -3.229 -7.265 1.00 97.44 96 PRO A O 1
ATOM 730 N N . ASP A 1 97 ? -1.141 -3.836 -8.574 1.00 96.31 97 ASP A N 1
ATOM 731 C CA . ASP A 1 97 ? -0.329 -4.644 -9.486 1.00 96.31 97 ASP A CA 1
ATOM 732 C C . ASP A 1 97 ? 0.635 -3.786 -10.309 1.00 96.31 97 ASP A C 1
ATOM 734 O O . ASP A 1 97 ? 1.744 -4.233 -10.595 1.00 96.31 97 ASP A O 1
ATOM 738 N N . PHE A 1 98 ? 0.252 -2.567 -10.691 1.00 95.44 98 PHE A N 1
ATOM 739 C CA . PHE A 1 98 ? 1.171 -1.637 -11.346 1.00 95.44 98 PHE A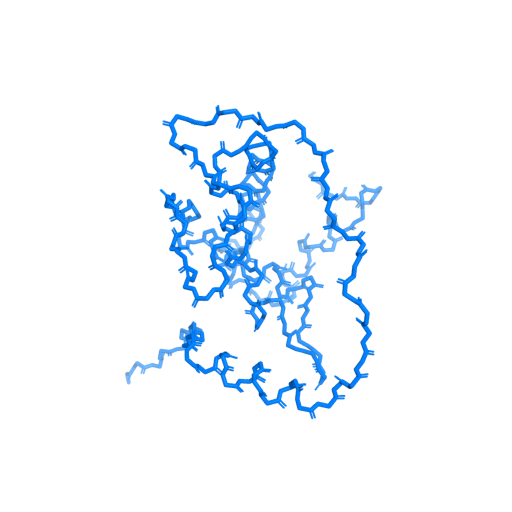 CA 1
ATOM 740 C C . PHE A 1 98 ? 2.295 -1.188 -10.405 1.00 95.44 98 PHE A C 1
ATOM 742 O O . PHE A 1 98 ? 3.452 -1.179 -10.811 1.00 95.44 98 PHE A O 1
ATOM 749 N N . ILE A 1 99 ? 1.978 -0.857 -9.150 1.00 96.94 99 ILE A N 1
ATOM 750 C CA . ILE A 1 99 ? 2.980 -0.451 -8.153 1.00 96.94 99 ILE A CA 1
ATOM 751 C C . ILE A 1 99 ? 4.006 -1.566 -7.956 1.00 96.94 99 ILE A C 1
ATOM 753 O O . ILE A 1 99 ? 5.203 -1.310 -8.029 1.00 96.94 99 ILE A O 1
ATOM 757 N N . ASP A 1 100 ? 3.541 -2.799 -7.761 1.00 97.00 100 ASP A N 1
ATOM 758 C CA . ASP A 1 100 ? 4.402 -3.967 -7.595 1.00 97.00 100 ASP A CA 1
ATOM 759 C C . ASP A 1 100 ? 5.260 -4.238 -8.847 1.00 97.00 100 ASP A C 1
ATOM 761 O O . ASP A 1 100 ? 6.445 -4.530 -8.723 1.00 97.00 100 ASP A O 1
ATOM 765 N N . GLU A 1 101 ? 4.728 -4.049 -10.062 1.00 94.25 101 GLU A N 1
ATOM 766 C CA . GLU A 1 101 ? 5.517 -4.115 -11.307 1.00 94.25 101 GLU A CA 1
ATOM 767 C C . GLU A 1 101 ? 6.618 -3.054 -11.328 1.00 94.25 101 GLU A C 1
ATOM 769 O O . GLU A 1 101 ? 7.783 -3.362 -11.579 1.00 94.25 101 GLU A O 1
ATOM 774 N N . TRP A 1 102 ? 6.231 -1.807 -11.047 1.00 94.50 102 TRP A N 1
ATOM 775 C CA . TRP A 1 102 ? 7.102 -0.644 -11.105 1.00 94.50 102 TRP A CA 1
ATOM 776 C C . TRP A 1 102 ? 8.291 -0.823 -10.181 1.00 94.50 102 TRP A C 1
ATOM 778 O O . TRP A 1 102 ? 9.430 -0.715 -10.622 1.00 94.50 102 TRP A O 1
ATOM 788 N N . ILE A 1 103 ? 8.040 -1.155 -8.914 1.00 95.62 103 ILE A N 1
ATOM 789 C CA . ILE A 1 103 ? 9.120 -1.313 -7.946 1.00 95.62 103 ILE A CA 1
ATOM 790 C C . ILE A 1 103 ? 9.937 -2.573 -8.199 1.00 95.62 103 ILE A C 1
ATOM 792 O O . ILE A 1 103 ? 11.095 -2.592 -7.809 1.00 95.62 103 ILE A O 1
ATOM 796 N N . SER A 1 104 ? 9.391 -3.605 -8.849 1.00 94.06 104 SER A N 1
ATOM 797 C CA . SER A 1 104 ? 10.130 -4.837 -9.162 1.00 94.06 104 SER A CA 1
ATOM 798 C C . SER A 1 104 ? 11.159 -4.641 -10.273 1.00 94.06 104 SER A C 1
ATOM 800 O O . SER A 1 104 ? 12.203 -5.301 -10.275 1.00 94.06 104 SER A O 1
ATOM 802 N N . ALA A 1 105 ? 10.916 -3.690 -11.175 1.00 89.25 105 ALA A N 1
ATOM 803 C CA . ALA A 1 105 ? 11.808 -3.431 -12.291 1.00 89.25 105 ALA A CA 1
ATOM 804 C C . ALA A 1 105 ? 13.215 -2.995 -11.816 1.00 89.25 105 ALA A C 1
ATOM 806 O O . ALA A 1 105 ? 13.340 -2.191 -10.888 1.00 89.25 105 ALA A O 1
ATOM 807 N N . PRO A 1 106 ? 14.296 -3.493 -12.446 1.00 87.81 106 PRO A N 1
ATOM 808 C CA . PRO A 1 106 ? 15.679 -3.296 -11.994 1.00 87.81 106 PRO A CA 1
ATOM 809 C C . PRO A 1 106 ? 16.305 -1.981 -12.495 1.00 87.81 106 PRO A C 1
ATOM 811 O O . PRO A 1 106 ? 17.521 -1.869 -12.635 1.00 87.81 106 PRO A O 1
ATOM 814 N N . TYR A 1 107 ? 15.479 -1.004 -12.854 1.00 86.06 107 TYR A N 1
ATOM 815 C CA . TYR A 1 107 ? 15.933 0.265 -13.409 1.00 86.06 107 TYR A CA 1
ATOM 816 C C . TYR A 1 107 ? 16.259 1.260 -12.282 1.00 86.06 107 TYR A C 1
ATOM 818 O O . TYR A 1 107 ? 15.566 1.261 -11.267 1.00 86.06 107 TYR A O 1
ATOM 826 N N . PRO A 1 108 ? 17.241 2.168 -12.449 1.00 87.69 108 PRO A N 1
ATOM 827 C CA . PRO A 1 108 ? 17.684 3.047 -11.360 1.00 87.69 108 PRO A CA 1
ATOM 828 C C . PRO A 1 108 ? 16.593 3.937 -10.742 1.00 87.69 108 PRO A C 1
ATOM 830 O O . PRO A 1 108 ? 16.617 4.198 -9.541 1.00 87.69 108 PRO A O 1
ATOM 833 N N . ALA A 1 109 ? 15.634 4.421 -11.540 1.00 88.50 109 ALA A N 1
ATOM 834 C CA . ALA A 1 109 ? 14.527 5.229 -11.019 1.00 88.50 109 ALA A CA 1
ATOM 835 C C . ALA A 1 109 ? 13.568 4.376 -10.172 1.00 88.50 109 ALA A C 1
ATOM 837 O O . ALA A 1 109 ? 13.199 4.756 -9.067 1.00 88.50 109 ALA A O 1
ATOM 838 N N . GLN A 1 110 ? 13.254 3.180 -10.655 1.00 92.00 110 GLN A N 1
ATOM 839 C CA . GLN A 1 110 ? 12.402 2.203 -9.994 1.00 92.00 110 GLN A CA 1
ATOM 840 C C . GLN A 1 110 ? 13.048 1.658 -8.720 1.00 92.00 110 GLN A C 1
ATOM 842 O O . GLN A 1 110 ? 12.370 1.492 -7.714 1.00 92.00 110 GLN A O 1
ATOM 847 N N . GLU A 1 111 ? 14.363 1.443 -8.719 1.00 90.25 111 GLU A N 1
ATOM 848 C CA . GLU A 1 111 ? 15.126 1.061 -7.530 1.00 90.25 111 GLU A CA 1
ATOM 849 C C . GLU A 1 111 ? 15.111 2.168 -6.465 1.00 90.25 111 GLU A C 1
ATOM 851 O O . GLU A 1 111 ? 14.942 1.890 -5.275 1.00 90.25 111 GLU A O 1
ATOM 856 N N . LYS A 1 112 ? 15.216 3.436 -6.885 1.00 91.44 112 LYS A N 1
ATOM 857 C CA . LYS A 1 112 ? 15.078 4.584 -5.983 1.00 91.44 112 LYS A CA 1
ATOM 858 C C . LYS A 1 112 ? 13.679 4.640 -5.360 1.00 91.44 112 LYS A C 1
ATOM 860 O O . LYS A 1 112 ? 13.573 4.798 -4.145 1.00 91.44 112 LYS A O 1
ATOM 865 N N . ASP A 1 113 ? 12.631 4.486 -6.166 1.00 95.44 113 ASP A N 1
ATOM 866 C CA . ASP A 1 113 ? 11.242 4.520 -5.693 1.00 95.44 113 ASP A CA 1
ATOM 867 C C . ASP A 1 113 ? 10.909 3.314 -4.800 1.00 95.44 113 ASP A C 1
ATOM 869 O O . ASP A 1 113 ? 10.230 3.458 -3.781 1.00 95.44 113 ASP A O 1
ATOM 873 N N . ARG A 1 114 ? 11.438 2.130 -5.144 1.00 96.19 114 ARG A N 1
ATOM 874 C CA . ARG A 1 114 ? 11.259 0.867 -4.411 1.00 96.19 114 ARG A CA 1
ATOM 875 C C . ARG A 1 114 ? 11.543 1.037 -2.930 1.00 96.19 114 ARG A C 1
ATOM 877 O O . ARG A 1 114 ? 10.743 0.595 -2.113 1.00 96.19 114 ARG A O 1
ATOM 884 N N . LYS A 1 115 ? 12.663 1.677 -2.583 1.00 94.19 115 LYS A N 1
ATOM 885 C CA . LYS A 1 115 ? 13.054 1.865 -1.184 1.00 94.19 115 LYS A CA 1
ATOM 886 C C . LYS A 1 115 ? 11.984 2.632 -0.404 1.00 94.19 115 LYS A C 1
ATOM 888 O O . LYS A 1 115 ? 11.516 2.151 0.621 1.00 94.19 115 LYS A O 1
ATOM 893 N N . THR A 1 116 ? 11.564 3.786 -0.917 1.00 95.88 116 THR A N 1
ATOM 894 C CA . THR A 1 116 ? 10.562 4.634 -0.258 1.00 95.88 116 THR A CA 1
ATOM 895 C C . THR A 1 116 ? 9.205 3.942 -0.151 1.00 95.88 116 THR A C 1
ATOM 897 O O . THR A 1 116 ? 8.545 4.043 0.880 1.00 95.88 116 THR A O 1
ATOM 900 N N . ILE A 1 117 ? 8.790 3.222 -1.195 1.00 97.06 117 ILE A N 1
ATOM 901 C CA . ILE A 1 117 ? 7.501 2.525 -1.214 1.00 97.06 117 ILE A CA 1
ATOM 902 C C . ILE A 1 117 ? 7.485 1.369 -0.207 1.00 97.06 117 ILE A C 1
ATOM 904 O O . ILE A 1 117 ? 6.537 1.270 0.570 1.00 97.06 117 ILE A O 1
ATOM 908 N N . LEU A 1 118 ? 8.525 0.528 -0.180 1.00 97.69 118 LEU A N 1
ATOM 909 C CA . LEU A 1 118 ? 8.605 -0.595 0.760 1.00 97.69 118 LEU A CA 1
ATOM 910 C C . LEU A 1 118 ? 8.651 -0.112 2.212 1.00 97.69 118 LEU A C 1
ATOM 912 O O . LEU A 1 118 ? 7.851 -0.566 3.024 1.00 97.69 118 LEU A O 1
ATOM 916 N N . GLU A 1 119 ? 9.511 0.865 2.520 1.00 97.06 119 GLU A N 1
ATOM 917 C CA . GLU A 1 119 ? 9.604 1.437 3.869 1.00 97.06 119 GLU A CA 1
ATOM 918 C C . GLU A 1 119 ? 8.269 2.058 4.317 1.00 97.06 119 GLU A C 1
ATOM 920 O O . GLU A 1 119 ? 7.867 1.894 5.467 1.00 97.06 119 GLU A O 1
ATOM 925 N N . GLY A 1 120 ? 7.540 2.721 3.411 1.00 96.75 120 GLY A N 1
ATOM 926 C CA . GLY A 1 120 ? 6.224 3.292 3.708 1.00 96.75 120 GLY A CA 1
ATOM 927 C C . GLY A 1 120 ? 5.134 2.242 3.957 1.00 96.75 120 GLY A C 1
ATOM 928 O O . GLY A 1 120 ? 4.329 2.401 4.876 1.00 96.75 120 GLY A O 1
ATOM 929 N N . ILE A 1 121 ? 5.108 1.160 3.170 1.00 97.81 121 ILE A N 1
ATOM 930 C CA . ILE A 1 121 ? 4.163 0.044 3.362 1.00 97.81 121 ILE A CA 1
ATOM 931 C C . ILE A 1 121 ? 4.453 -0.686 4.680 1.00 97.81 121 ILE A C 1
ATOM 933 O O . ILE A 1 121 ? 3.527 -1.037 5.414 1.00 97.81 121 ILE A O 1
ATOM 937 N N . ASP A 1 122 ? 5.725 -0.896 5.006 1.00 97.62 122 ASP A N 1
ATOM 938 C CA . ASP A 1 122 ? 6.102 -1.540 6.262 1.00 97.62 122 ASP A CA 1
ATOM 939 C C . ASP A 1 122 ? 5.761 -0.642 7.456 1.00 97.62 122 ASP A C 1
ATOM 941 O O . ASP A 1 122 ? 5.208 -1.119 8.449 1.00 97.62 122 ASP A O 1
ATOM 945 N N . TRP A 1 123 ? 5.997 0.669 7.338 1.00 97.50 123 TRP A N 1
A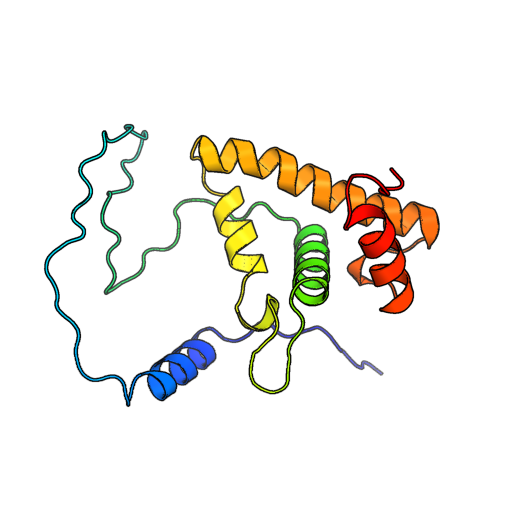TOM 946 C CA . TRP A 1 123 ? 5.640 1.636 8.373 1.00 97.50 123 TRP A CA 1
ATOM 947 C C . TRP A 1 123 ? 4.133 1.671 8.640 1.00 97.50 123 TRP A C 1
ATOM 949 O O . TRP A 1 123 ? 3.727 1.571 9.795 1.00 97.50 123 TRP A O 1
ATOM 959 N N . ILE A 1 124 ? 3.285 1.748 7.605 1.00 97.44 124 ILE A N 1
ATOM 960 C CA . ILE A 1 124 ? 1.830 1.834 7.824 1.00 97.44 124 ILE A CA 1
ATOM 961 C C . ILE A 1 124 ? 1.285 0.559 8.481 1.00 97.44 124 ILE A C 1
ATOM 963 O O . ILE A 1 124 ? 0.384 0.620 9.322 1.00 97.44 124 ILE A O 1
ATOM 967 N N . ASN A 1 125 ? 1.859 -0.599 8.141 1.00 97.56 125 ASN A N 1
ATOM 968 C CA . ASN A 1 125 ? 1.484 -1.864 8.758 1.00 97.56 125 ASN A CA 1
ATOM 969 C C . ASN A 1 125 ? 1.964 -1.939 10.216 1.00 97.56 125 ASN A C 1
ATOM 971 O O . ASN A 1 125 ? 1.199 -2.332 11.097 1.00 97.56 125 ASN A O 1
ATOM 975 N N . ALA A 1 126 ? 3.195 -1.503 10.496 1.00 97.56 126 ALA A N 1
ATOM 976 C CA . ALA A 1 126 ? 3.725 -1.420 11.855 1.00 97.56 126 ALA A CA 1
ATOM 977 C C . ALA A 1 126 ? 2.900 -0.467 12.736 1.00 97.56 126 ALA A C 1
ATOM 979 O O . ALA A 1 126 ? 2.572 -0.813 13.871 1.00 97.56 126 ALA A O 1
ATOM 980 N N . GLU A 1 127 ? 2.497 0.687 12.202 1.00 97.69 127 GLU A N 1
ATOM 981 C CA . GLU A 1 127 ? 1.682 1.671 12.918 1.00 97.69 127 GLU A CA 1
ATOM 982 C C . GLU A 1 127 ? 0.281 1.131 13.236 1.00 97.69 127 GLU A C 1
ATOM 984 O O . GLU A 1 127 ? -0.241 1.312 14.338 1.00 97.69 127 GLU A O 1
ATOM 989 N N . SER A 1 128 ? -0.310 0.385 12.301 1.00 97.94 128 SER A N 1
ATOM 990 C CA . SER A 1 128 ? -1.554 -0.350 12.531 1.00 97.94 128 SER A CA 1
ATOM 991 C C . SER A 1 128 ? -1.431 -1.351 13.684 1.00 97.94 128 SER A C 1
ATOM 993 O O . SER A 1 128 ? -2.280 -1.383 14.583 1.00 97.94 128 SER A O 1
ATOM 995 N N . HIS A 1 129 ? -0.354 -2.141 13.701 1.00 97.94 129 HIS A N 1
ATOM 996 C CA . HIS A 1 129 ? -0.091 -3.078 14.789 1.00 97.94 129 HIS A CA 1
ATOM 997 C C . HIS A 1 129 ? 0.120 -2.362 16.122 1.00 97.94 129 HIS A C 1
ATOM 999 O O . HIS A 1 129 ? -0.419 -2.803 17.135 1.00 97.94 129 HIS A O 1
ATOM 1005 N N . TYR A 1 130 ? 0.849 -1.248 16.124 1.00 97.50 130 TYR A N 1
ATOM 1006 C CA . TYR A 1 130 ? 1.101 -0.461 17.325 1.00 97.50 130 TYR A CA 1
ATOM 1007 C C . TYR A 1 130 ? -0.189 0.110 17.933 1.00 97.50 130 TYR A C 1
ATOM 1009 O O . TYR A 1 130 ? -0.416 -0.025 19.135 1.00 97.50 130 TYR A O 1
ATOM 1017 N N . ARG A 1 131 ? -1.066 0.707 17.114 1.00 97.12 131 ARG A N 1
ATOM 1018 C CA . ARG A 1 131 ? -2.293 1.367 17.597 1.00 97.12 131 ARG A CA 1
ATOM 1019 C C . ARG A 1 131 ? -3.437 0.403 17.899 1.00 97.12 131 ARG A C 1
ATOM 1021 O O . ARG A 1 131 ? -4.222 0.655 18.811 1.00 97.12 131 ARG A O 1
ATOM 1028 N N . PHE A 1 132 ? -3.564 -0.669 17.119 1.00 97.62 132 PHE A N 1
ATOM 1029 C CA . PHE A 1 132 ? -4.777 -1.495 17.097 1.00 97.62 132 PHE A CA 1
ATOM 1030 C C . PHE A 1 132 ? -4.514 -3.004 17.188 1.00 97.62 132 PHE A C 1
ATOM 1032 O O . PHE A 1 132 ? -5.465 -3.784 17.260 1.00 97.62 132 PHE A O 1
ATOM 1039 N N . GLY A 1 133 ? -3.249 -3.437 17.190 1.00 97.62 133 GLY A N 1
ATOM 1040 C CA . GLY A 1 133 ? -2.866 -4.845 17.334 1.00 97.62 133 GLY A CA 1
ATOM 1041 C C . GLY A 1 133 ? -3.155 -5.724 16.114 1.00 97.62 133 GLY A C 1
ATOM 1042 O O . GLY A 1 133 ? -3.118 -6.947 16.234 1.00 97.62 133 GLY A O 1
ATOM 1043 N N . LYS A 1 134 ? -3.451 -5.136 14.949 1.00 98.00 134 LYS A N 1
ATOM 1044 C CA . LYS A 1 134 ? -3.808 -5.844 13.707 1.00 98.00 134 LYS A CA 1
ATOM 1045 C C . LYS A 1 134 ? -3.028 -5.296 12.517 1.00 98.00 134 LYS A C 1
ATOM 1047 O O . LYS A 1 134 ? -2.566 -4.157 12.571 1.00 98.00 134 LYS A O 1
ATOM 1052 N N . ALA A 1 135 ? -2.938 -6.076 11.442 1.00 97.88 135 ALA A N 1
ATOM 1053 C CA . ALA A 1 135 ? -2.416 -5.593 10.169 1.00 97.88 135 ALA A CA 1
ATOM 1054 C C . ALA A 1 135 ? -3.334 -4.505 9.591 1.00 97.88 135 ALA A C 1
ATOM 1056 O O . ALA A 1 135 ? -4.544 -4.511 9.833 1.00 97.88 135 ALA A O 1
ATOM 1057 N N . PHE A 1 136 ? -2.779 -3.584 8.803 1.00 98.25 136 PHE A N 1
ATOM 1058 C CA . PHE A 1 136 ? -3.521 -2.419 8.300 1.00 98.25 136 PHE A CA 1
ATOM 1059 C C . PHE A 1 136 ? -4.754 -2.809 7.469 1.00 98.25 136 PHE A C 1
ATOM 1061 O O . PHE A 1 136 ? -5.822 -2.205 7.586 1.00 98.25 136 PHE A O 1
ATOM 1068 N N . HIS A 1 137 ? -4.633 -3.866 6.664 1.00 97.56 137 HIS A N 1
ATOM 1069 C CA . HIS A 1 137 ? -5.732 -4.379 5.844 1.00 97.56 137 HIS A CA 1
ATOM 1070 C C . HIS A 1 137 ? -6.840 -5.089 6.647 1.00 97.56 137 HIS A C 1
ATOM 1072 O O . HIS A 1 137 ? -7.932 -5.271 6.117 1.00 97.56 137 HIS A O 1
ATOM 1078 N N . ASP A 1 138 ? -6.592 -5.439 7.915 1.00 98.00 138 ASP A N 1
ATOM 1079 C CA . ASP A 1 138 ? -7.563 -6.074 8.824 1.00 98.00 138 ASP A CA 1
ATOM 1080 C C . ASP A 1 138 ? -8.269 -5.072 9.759 1.00 98.00 138 ASP A C 1
ATOM 1082 O O . ASP A 1 138 ? -9.130 -5.447 10.567 1.00 98.00 138 ASP A O 1
ATOM 1086 N N . LEU A 1 139 ? -7.881 -3.796 9.698 1.00 98.06 139 LEU A N 1
ATOM 1087 C CA . LEU A 1 139 ? -8.528 -2.713 10.430 1.00 98.06 139 LEU A CA 1
ATOM 1088 C C . LEU A 1 139 ? -9.907 -2.383 9.851 1.00 98.06 139 LEU A C 1
ATOM 1090 O O . LEU A 1 139 ? -10.178 -2.586 8.667 1.00 98.06 139 LEU A O 1
ATOM 1094 N N . ASP A 1 140 ? -10.778 -1.806 10.678 1.00 97.25 140 ASP A N 1
ATOM 1095 C CA . ASP A 1 140 ? -12.001 -1.199 10.159 1.00 97.25 140 ASP A CA 1
ATOM 1096 C C . ASP A 1 140 ? -11.714 0.130 9.434 1.00 97.25 140 ASP A C 1
ATOM 1098 O O . ASP A 1 140 ? -10.675 0.769 9.622 1.00 97.25 140 ASP A O 1
ATOM 1102 N N . SER A 1 141 ? -12.660 0.577 8.603 1.00 95.56 141 SER A N 1
ATOM 1103 C CA . SER A 1 141 ? -12.481 1.784 7.782 1.00 95.56 141 SER A CA 1
ATOM 1104 C C . SER A 1 141 ? -12.205 3.046 8.611 1.00 95.56 141 SER A C 1
ATOM 1106 O O . SER A 1 141 ? -11.498 3.939 8.144 1.00 95.56 141 SER A O 1
ATOM 1108 N N . SER A 1 142 ? -12.731 3.140 9.837 1.00 96.69 142 SER A N 1
ATOM 1109 C CA . SER A 1 142 ? -12.487 4.296 10.704 1.00 96.69 142 SER A CA 1
ATOM 1110 C C . SER A 1 142 ? -11.050 4.295 11.226 1.00 96.69 142 SER A C 1
ATOM 1112 O O . SER A 1 142 ? -10.384 5.332 11.215 1.00 96.69 142 SER A O 1
ATOM 1114 N N . GLN A 1 143 ? -10.558 3.135 11.664 1.00 97.56 143 GLN A N 1
ATOM 1115 C CA . GLN A 1 143 ? -9.180 2.950 12.121 1.00 97.56 143 GLN A CA 1
ATOM 1116 C C . GLN A 1 143 ? -8.167 3.216 11.001 1.00 97.56 143 GLN A C 1
ATOM 1118 O O . GLN A 1 143 ? -7.198 3.943 11.217 1.00 97.56 143 GLN A O 1
ATOM 1123 N N . GLN A 1 144 ? -8.424 2.705 9.792 1.00 97.56 144 GLN A N 1
ATOM 1124 C CA . GLN A 1 144 ? -7.575 2.952 8.621 1.00 97.56 144 GLN A CA 1
ATOM 1125 C C . GLN A 1 144 ? -7.482 4.446 8.299 1.00 97.56 144 GLN A C 1
ATOM 1127 O O . GLN A 1 144 ? -6.385 4.992 8.183 1.00 97.56 144 GLN A O 1
ATOM 1132 N N . LYS A 1 145 ? -8.635 5.127 8.222 1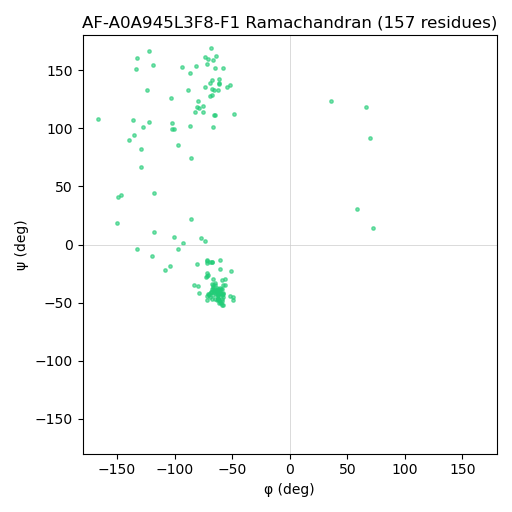.00 95.44 145 LYS A N 1
ATOM 1133 C CA . LYS A 1 145 ? -8.697 6.571 7.955 1.00 95.44 145 LYS A CA 1
ATOM 1134 C C . LYS A 1 145 ? -7.987 7.389 9.021 1.00 95.44 145 LYS A C 1
ATOM 1136 O O . LYS A 1 145 ? -7.300 8.331 8.669 1.00 95.44 145 LYS A O 1
ATOM 1141 N N . THR A 1 146 ? -8.074 6.996 10.291 1.00 95.50 146 THR A N 1
ATOM 1142 C CA . THR A 1 146 ? -7.373 7.695 11.381 1.00 95.50 146 THR A CA 1
ATOM 1143 C C . THR A 1 146 ? -5.862 7.735 11.145 1.00 95.50 146 THR A C 1
ATOM 1145 O O . THR A 1 146 ? -5.251 8.788 11.292 1.00 95.50 146 THR A O 1
ATOM 1148 N N . ILE A 1 147 ? -5.258 6.608 10.747 1.00 95.88 147 ILE A N 1
ATOM 1149 C CA . ILE A 1 147 ? -3.825 6.560 10.417 1.00 95.88 147 ILE A CA 1
ATOM 1150 C C . ILE A 1 147 ? -3.534 7.432 9.190 1.00 95.88 147 ILE A C 1
ATOM 1152 O O . ILE A 1 147 ? -2.603 8.231 9.219 1.00 95.88 147 ILE A O 1
ATOM 1156 N N . CYS A 1 148 ? -4.333 7.312 8.123 1.00 95.19 148 CYS A N 1
ATOM 1157 C CA . CYS A 1 148 ? -4.133 8.091 6.899 1.00 95.19 148 CYS A CA 1
ATOM 1158 C C . CYS A 1 148 ? -4.279 9.606 7.123 1.00 95.19 148 CYS A C 1
ATOM 1160 O O . CYS A 1 148 ? -3.466 10.376 6.618 1.00 95.19 148 CYS A O 1
ATOM 1162 N N . ASP A 1 149 ? -5.278 10.043 7.887 1.00 93.44 149 ASP A N 1
ATOM 1163 C CA . ASP A 1 149 ? -5.547 11.454 8.174 1.00 93.44 149 ASP A CA 1
ATOM 1164 C C . ASP A 1 149 ? -4.419 12.097 8.992 1.00 93.44 149 ASP A C 1
ATOM 1166 O O . ASP A 1 149 ? -4.087 13.264 8.786 1.00 93.44 149 ASP A O 1
ATOM 1170 N N . ASP A 1 150 ? -3.777 11.331 9.878 1.00 91.44 150 ASP A N 1
ATOM 1171 C CA . ASP A 1 150 ? -2.627 11.802 10.653 1.00 91.44 150 ASP A CA 1
ATOM 1172 C C . ASP A 1 150 ? -1.371 12.024 9.788 1.00 91.44 150 ASP A C 1
ATOM 1174 O O . ASP A 1 150 ? -0.450 12.692 10.251 1.00 91.44 150 ASP A O 1
ATOM 1178 N N . ILE A 1 151 ? -1.313 11.513 8.550 1.00 90.62 151 ILE A N 1
ATOM 1179 C CA . ILE A 1 151 ? -0.159 11.673 7.641 1.00 90.62 151 ILE A CA 1
ATOM 1180 C C . ILE A 1 151 ? -0.491 12.393 6.327 1.00 90.62 151 ILE A C 1
ATOM 1182 O O . ILE A 1 151 ? 0.420 12.753 5.582 1.00 90.62 151 ILE A O 1
ATOM 1186 N N . CYS A 1 152 ? -1.770 12.635 6.023 1.00 87.75 152 CYS A N 1
ATOM 1187 C CA . CYS A 1 152 ? -2.206 13.143 4.717 1.00 87.75 152 CYS A CA 1
ATOM 1188 C C . CYS A 1 152 ? -1.763 14.588 4.424 1.00 87.75 152 CYS A C 1
ATOM 1190 O O . CYS A 1 152 ? -1.807 15.028 3.274 1.00 87.75 152 CYS A O 1
ATOM 1192 N N . TYR A 1 153 ? -1.318 15.333 5.442 1.00 83.50 153 TYR A N 1
ATOM 1193 C CA . TYR A 1 153 ? -0.846 16.707 5.302 1.00 83.50 153 TYR A CA 1
ATOM 1194 C C . TYR A 1 153 ? 0.436 16.945 6.103 1.00 83.50 153 TYR A C 1
ATOM 1196 O O . TYR A 1 153 ? 0.403 17.078 7.325 1.00 83.50 153 TYR A O 1
ATOM 1204 N N . GLN A 1 154 ? 1.562 17.070 5.395 1.00 79.31 154 GLN A N 1
ATOM 1205 C CA . GLN A 1 154 ? 2.908 17.137 5.978 1.00 79.31 154 GLN A CA 1
ATOM 1206 C C . GLN A 1 154 ? 3.059 18.157 7.132 1.00 79.31 154 GLN A C 1
ATOM 1208 O O . GLN A 1 154 ? 3.606 17.780 8.165 1.00 79.31 154 GLN A O 1
ATOM 1213 N N . PRO A 1 155 ? 2.550 19.406 7.059 1.00 80.50 155 PRO A N 1
ATOM 1214 C CA . PRO A 1 155 ? 2.684 20.360 8.169 1.00 80.50 155 PRO A CA 1
ATOM 1215 C C . PRO A 1 155 ? 1.908 20.005 9.446 1.00 80.50 155 PRO A C 1
ATOM 1217 O O . PRO A 1 155 ? 2.139 20.623 10.481 1.00 80.50 155 PRO A O 1
ATOM 1220 N N . LYS A 1 156 ? 0.953 19.072 9.380 1.00 76.31 156 LYS A N 1
ATOM 1221 C CA . LYS A 1 156 ? 0.174 18.592 10.535 1.00 76.31 156 LYS A CA 1
ATOM 1222 C C . LYS A 1 156 ? 0.399 17.103 10.800 1.00 76.31 156 LYS A C 1
ATOM 1224 O O . LYS A 1 156 ? -0.347 16.523 11.587 1.00 76.31 156 LYS A O 1
ATOM 1229 N N . ALA A 1 157 ? 1.388 16.506 10.137 1.00 70.44 157 ALA A N 1
ATOM 1230 C CA . ALA A 1 157 ? 1.615 15.081 10.221 1.00 70.44 157 ALA A CA 1
ATOM 1231 C C . ALA A 1 157 ? 2.074 14.691 11.631 1.00 70.44 157 ALA A C 1
ATOM 1233 O O . ALA A 1 157 ? 2.946 15.346 12.208 1.00 70.44 157 ALA A O 1
ATOM 1234 N N . LYS A 1 158 ? 1.485 13.630 12.180 1.00 69.00 158 LYS A N 1
ATOM 1235 C CA . LYS A 1 158 ? 1.921 13.018 13.438 1.00 69.00 158 LYS A CA 1
ATOM 1236 C C . LYS A 1 158 ? 2.706 11.760 13.097 1.00 69.00 158 LYS A C 1
ATOM 1238 O O . LYS A 1 158 ? 2.114 10.736 12.766 1.00 69.00 158 LYS A O 1
ATOM 1243 N N . THR A 1 159 ? 4.025 11.889 13.125 1.00 59.53 159 THR A N 1
ATOM 1244 C CA . THR A 1 159 ? 4.987 10.801 12.907 1.00 59.53 159 THR A CA 1
ATOM 1245 C C . THR A 1 159 ? 5.489 10.240 14.219 1.00 59.53 159 THR A C 1
ATOM 1247 O O . THR A 1 159 ? 5.757 11.075 15.115 1.00 59.53 159 THR A O 1
#

Nearest PDB structures (foldseek):
  8ras-assembly1_J  TM=1.483E-01  e=2.395E+00  Sinapis alba

Secondary structure (DSSP, 8-state):
--------PPPHHHHHHHHHHHTTT-------------PPPPPSS---SS--SSS-PPPSS-----HHHHHHHHHHHHHHS--BTTB--TGGGTHHHHHHHHHHS-SHHHHHHHHHHHHHHHHHHHHHHHHHSS-GGGS-HHHHHHHHHTTSSGGG---